Protein AF-A0A938SLD6-F1 (afdb_monomer_lite)

pLDDT: mean 90.94, std 10.71, range [41.12, 98.56]

Foldseek 3Di:
DDDLVPFLPAAFPPDQQAPVVVVDPPDDPQLPDDDPVLVVLLVVLVVLLVVLLPDPLLVVLVVVVVCVVVVHDDPDFDDDDPRSCLSRGCDPVNFDTDRNVSSVSSSVSVVSNCVSPPPPGSDHGD

Radius of gyration: 16.13 Å; chains: 1; bounding box: 36×38×40 Å

Secondary structure (DSSP, 8-state):
----TTTT-S-------SSGGGT-----GGGG---HHHHHHHHHHHHHHHHHHTSHHHHHHHHHHHHHHTT---SPP-----GGGGGGTS-GGG----SHHHHHHHHHHHHHHHHHHTS-S-PPP-

Structure (mmCIF, N/CA/C/O backbone):
data_AF-A0A938SLD6-F1
#
_entry.id   AF-A0A938SLD6-F1
#
loop_
_atom_site.group_PDB
_atom_site.id
_atom_site.type_symbol
_atom_site.label_atom_id
_atom_site.label_alt_id
_atom_site.label_comp_id
_atom_site.label_asym_id
_atom_site.label_entity_id
_atom_site.label_seq_id
_atom_site.pdbx_PDB_ins_code
_atom_site.Cartn_x
_atom_site.Cartn_y
_atom_site.Cartn_z
_atom_site.occupancy
_atom_site.B_iso_or_equiv
_atom_site.auth_seq_id
_atom_site.auth_comp_id
_atom_site.auth_asym_id
_atom_site.auth_atom_id
_atom_site.pdbx_PDB_model_num
ATOM 1 N N . MET A 1 1 ? 3.941 21.006 5.556 1.00 41.12 1 MET A N 1
ATOM 2 C CA . MET A 1 1 ? 3.056 20.632 4.435 1.00 41.12 1 MET A CA 1
ATOM 3 C C . MET A 1 1 ? 3.884 19.765 3.518 1.00 41.12 1 MET A C 1
ATOM 5 O O . MET A 1 1 ? 4.966 20.207 3.151 1.00 41.12 1 MET A O 1
ATOM 9 N N . ILE A 1 2 ? 3.449 18.532 3.274 1.00 49.47 2 ILE A N 1
ATOM 10 C CA . ILE A 1 2 ? 4.098 17.640 2.310 1.00 49.47 2 ILE A CA 1
ATOM 11 C C . ILE A 1 2 ? 3.696 18.122 0.911 1.00 49.47 2 ILE A C 1
ATOM 13 O O . ILE A 1 2 ? 2.591 18.631 0.720 1.00 49.47 2 ILE A O 1
ATOM 17 N N . ASP A 1 3 ? 4.637 18.070 -0.025 1.00 53.88 3 ASP A N 1
ATOM 18 C CA . ASP A 1 3 ? 4.434 18.510 -1.397 1.00 53.88 3 ASP A CA 1
ATOM 19 C C . ASP A 1 3 ? 3.626 17.459 -2.172 1.00 53.88 3 ASP A C 1
ATOM 21 O O . ASP A 1 3 ? 4.163 16.457 -2.638 1.00 53.88 3 ASP A O 1
ATOM 25 N N . THR A 1 4 ? 2.320 17.682 -2.296 1.00 63.88 4 THR A N 1
ATOM 26 C CA . THR A 1 4 ? 1.410 16.823 -3.065 1.00 63.88 4 THR A CA 1
ATOM 27 C C . THR A 1 4 ? 1.431 17.122 -4.565 1.00 63.88 4 THR A C 1
ATOM 29 O O . THR A 1 4 ? 0.620 16.564 -5.305 1.00 63.88 4 THR A O 1
ATOM 32 N N . THR A 1 5 ? 2.331 17.991 -5.051 1.00 65.69 5 THR A N 1
ATOM 33 C CA . THR A 1 5 ? 2.312 18.440 -6.454 1.00 65.69 5 THR A CA 1
ATOM 34 C C . THR A 1 5 ? 2.513 17.327 -7.480 1.00 65.69 5 THR A C 1
ATOM 36 O O . THR A 1 5 ? 2.155 17.545 -8.639 1.00 65.69 5 THR A O 1
ATOM 39 N N . ASP A 1 6 ? 3.013 16.154 -7.082 1.00 75.25 6 ASP A N 1
ATOM 40 C CA . ASP A 1 6 ? 3.271 15.025 -7.984 1.00 75.25 6 ASP A CA 1
ATOM 41 C C . ASP A 1 6 ? 2.064 14.077 -8.188 1.00 75.25 6 ASP A C 1
ATOM 43 O O . ASP A 1 6 ? 1.999 13.341 -9.180 1.00 75.25 6 ASP A O 1
ATOM 47 N N . TYR A 1 7 ? 1.056 14.107 -7.305 1.00 83.56 7 TYR A N 1
ATOM 48 C CA . TYR A 1 7 ? -0.144 13.273 -7.460 1.00 83.56 7 TYR A CA 1
ATOM 49 C C . TYR A 1 7 ? -1.133 13.877 -8.467 1.00 83.56 7 TYR A C 1
ATOM 51 O O . TYR A 1 7 ? -1.322 15.090 -8.547 1.00 83.56 7 TYR A O 1
ATOM 59 N N . GLY A 1 8 ? -1.748 13.012 -9.277 1.00 80.94 8 GLY A N 1
ATOM 60 C CA . GLY A 1 8 ? -2.758 13.388 -10.274 1.00 80.94 8 GLY A CA 1
ATOM 61 C C . GLY A 1 8 ? -2.312 14.269 -11.434 1.00 80.94 8 GLY A C 1
ATOM 62 O O . GLY A 1 8 ? -3.138 14.831 -12.151 1.00 80.94 8 GLY A O 1
ATOM 63 N N . ARG A 1 9 ? -1.002 14.354 -11.686 1.00 82.00 9 ARG A N 1
ATOM 64 C CA . ARG A 1 9 ? -0.437 15.065 -12.842 1.00 82.00 9 ARG A CA 1
ATOM 65 C C . ARG A 1 9 ? 0.141 14.113 -13.887 1.00 82.00 9 ARG A C 1
ATOM 67 O O . ARG A 1 9 ? 1.356 14.057 -14.094 1.00 82.00 9 ARG A O 1
ATOM 74 N N . GLY A 1 10 ? -0.727 13.402 -14.601 1.00 87.94 10 GLY A N 1
ATOM 75 C CA . GLY A 1 10 ? -0.316 12.499 -15.675 1.00 87.94 10 GLY A CA 1
ATOM 76 C C . GLY A 1 10 ? -1.471 11.700 -16.275 1.00 87.94 10 GLY A C 1
ATOM 77 O O . GLY A 1 10 ? -2.587 11.771 -15.766 1.00 87.94 10 GLY A O 1
ATOM 78 N N . PRO A 1 11 ? -1.218 10.952 -17.362 1.00 91.56 11 PRO A N 1
ATOM 79 C CA . PRO A 1 11 ? -2.216 10.053 -17.916 1.00 91.56 11 PRO A CA 1
ATOM 80 C C . PRO A 1 11 ? -2.511 8.902 -16.948 1.00 91.56 11 PRO A C 1
ATOM 82 O O . PRO A 1 11 ? -1.656 8.500 -16.152 1.00 91.56 11 PRO A O 1
ATOM 85 N N . SER A 1 12 ? -3.732 8.378 -17.038 1.00 92.06 12 SER A N 1
ATOM 86 C CA . SER A 1 12 ? -4.139 7.168 -16.326 1.00 92.06 12 SER A CA 1
ATOM 87 C C . SER A 1 12 ? -3.257 5.988 -16.751 1.00 92.06 12 SER A C 1
ATOM 89 O O . SER A 1 12 ? -2.995 5.837 -17.945 1.00 92.06 12 SER A O 1
ATOM 91 N N . PRO A 1 13 ? -2.837 5.121 -15.814 1.00 90.50 13 PRO A N 1
ATOM 92 C CA . PRO A 1 13 ? -2.156 3.878 -16.156 1.00 90.50 13 PRO A CA 1
ATOM 93 C C . PRO A 1 13 ? -3.116 2.785 -16.660 1.00 90.50 13 PRO A C 1
ATOM 95 O O . PRO A 1 13 ? -2.669 1.689 -16.992 1.00 90.50 13 PRO A O 1
ATOM 98 N N . HIS A 1 14 ? -4.425 3.066 -16.705 1.00 89.25 14 HIS A N 1
ATOM 99 C CA . HIS A 1 14 ? -5.494 2.157 -17.124 1.00 89.25 14 HIS A CA 1
ATOM 100 C C . HIS A 1 14 ? -5.490 0.810 -16.383 1.00 89.25 14 HIS A C 1
ATOM 102 O O . HIS A 1 14 ? -5.790 -0.235 -16.961 1.00 89.25 14 HIS A O 1
ATOM 108 N N . ILE A 1 15 ? -5.156 0.835 -15.090 1.00 87.75 15 ILE A N 1
ATOM 109 C CA . ILE A 1 15 ? -5.164 -0.353 -14.236 1.00 87.75 15 ILE A CA 1
ATOM 110 C C . ILE A 1 15 ? -6.580 -0.540 -13.678 1.00 87.75 15 ILE A C 1
ATOM 112 O O . ILE A 1 15 ? -7.176 0.392 -13.138 1.00 87.75 15 ILE A O 1
ATOM 116 N N . ASP A 1 16 ? -7.121 -1.753 -13.809 1.00 86.50 16 ASP A N 1
ATOM 117 C CA . ASP A 1 16 ? -8.369 -2.149 -13.147 1.00 86.50 16 ASP A CA 1
ATOM 118 C C . ASP A 1 16 ? -8.125 -2.259 -11.637 1.00 86.50 16 ASP A C 1
ATOM 120 O O . ASP A 1 16 ? -7.290 -3.051 -11.200 1.00 86.50 16 ASP A O 1
ATOM 124 N N . HIS A 1 17 ? -8.837 -1.456 -10.847 1.00 84.25 17 HIS A N 1
ATOM 125 C CA . HIS A 1 17 ? -8.717 -1.421 -9.389 1.00 84.25 17 HIS A CA 1
ATOM 126 C C . HIS A 1 17 ? -9.929 -2.022 -8.664 1.00 84.25 17 HIS A C 1
ATOM 128 O O . HIS A 1 17 ? -10.090 -1.796 -7.468 1.00 84.25 17 HIS A O 1
ATOM 134 N N . SER A 1 18 ? -10.778 -2.785 -9.359 1.00 81.81 18 SER A N 1
ATOM 135 C CA . SER A 1 18 ? -11.966 -3.427 -8.779 1.00 81.81 18 SER A CA 1
ATOM 136 C C . SER A 1 18 ? -11.622 -4.475 -7.698 1.00 81.81 18 SER A C 1
ATOM 138 O O . SER A 1 18 ? -10.484 -4.630 -7.276 1.00 81.81 18 SER A O 1
ATOM 140 N N . ALA A 1 19 ? -12.582 -5.258 -7.205 1.00 73.69 19 ALA A N 1
ATOM 141 C CA . ALA A 1 19 ? -12.261 -6.471 -6.435 1.00 73.69 19 ALA A CA 1
ATOM 142 C C . ALA A 1 19 ? -11.982 -7.677 -7.357 1.00 73.69 19 ALA A C 1
ATOM 144 O O . ALA A 1 19 ? -11.179 -8.554 -7.035 1.00 73.69 19 ALA A O 1
ATOM 145 N N . LEU A 1 20 ? -12.630 -7.712 -8.528 1.00 69.44 20 LEU A N 1
ATOM 146 C CA . LEU A 1 20 ? -12.651 -8.860 -9.443 1.00 69.44 20 LEU A CA 1
ATOM 147 C C . LEU A 1 20 ? -11.276 -9.153 -10.042 1.00 69.44 20 LEU A C 1
ATOM 149 O O . LEU A 1 20 ? -10.879 -10.312 -10.163 1.00 69.44 20 LEU A O 1
ATOM 153 N N . TRP A 1 21 ? -10.509 -8.112 -10.350 1.00 68.44 21 TRP A N 1
ATOM 154 C CA . TRP A 1 21 ? -9.151 -8.254 -10.870 1.00 68.44 21 TRP A CA 1
ATOM 155 C C . TRP A 1 21 ? -8.198 -8.993 -9.901 1.00 68.44 21 TRP A C 1
ATOM 157 O O . TRP A 1 21 ? -7.209 -9.558 -10.368 1.00 68.44 21 TRP A O 1
ATOM 167 N N . ARG A 1 22 ? -8.432 -9.027 -8.572 1.00 64.88 22 ARG A N 1
ATOM 168 C CA . ARG A 1 22 ? -7.587 -9.790 -7.613 1.00 64.88 22 ARG A CA 1
ATOM 169 C C . ARG A 1 22 ? -7.744 -11.301 -7.772 1.00 64.88 22 ARG A C 1
ATOM 171 O O . ARG A 1 22 ? -6.871 -12.048 -7.348 1.00 64.88 22 ARG A O 1
ATOM 178 N N . ILE A 1 23 ? -8.839 -11.735 -8.388 1.00 70.94 23 ILE A N 1
ATOM 179 C CA . ILE A 1 23 ? -9.207 -13.145 -8.552 1.00 70.94 23 ILE A CA 1
ATOM 180 C C . ILE A 1 23 ? -8.956 -13.606 -10.000 1.00 70.94 23 ILE A C 1
ATOM 182 O O . ILE A 1 23 ? -9.043 -14.792 -10.307 1.00 70.94 23 ILE A O 1
ATOM 186 N N . GLN A 1 24 ? -8.590 -12.693 -10.908 1.00 67.38 24 GLN A N 1
ATOM 187 C CA . GLN A 1 24 ? -8.218 -13.059 -12.271 1.00 67.38 24 GLN A CA 1
ATOM 188 C C . GLN A 1 24 ? -6.901 -13.841 -12.292 1.00 67.38 24 GLN A C 1
ATOM 190 O O . GLN A 1 24 ? -5.841 -13.343 -11.919 1.00 67.38 24 GLN A O 1
ATOM 195 N N . THR A 1 25 ? -6.979 -15.071 -12.792 1.00 64.12 25 THR A N 1
ATOM 196 C CA . THR A 1 25 ? -5.869 -16.028 -12.899 1.00 64.12 25 THR A CA 1
ATOM 197 C C . THR A 1 25 ? -5.251 -16.086 -14.300 1.00 64.12 25 THR A C 1
ATOM 199 O O . THR A 1 25 ? -4.470 -16.985 -14.590 1.00 64.12 25 THR A O 1
ATOM 202 N N . GLY A 1 26 ? -5.575 -15.134 -15.183 1.00 77.25 26 GLY A N 1
ATOM 203 C CA . GLY A 1 26 ? -5.179 -15.138 -16.600 1.00 77.25 26 GLY A CA 1
ATOM 204 C C . GLY A 1 26 ? -3.707 -14.821 -16.897 1.00 77.25 26 GLY A C 1
ATOM 205 O O . GLY A 1 26 ? -3.365 -14.640 -18.063 1.00 77.25 26 GLY A O 1
ATOM 206 N N . TYR A 1 27 ? -2.848 -14.732 -15.879 1.00 83.19 27 TYR A N 1
ATOM 207 C CA . TYR A 1 27 ? -1.426 -14.443 -16.060 1.00 83.19 27 TYR A CA 1
ATOM 208 C C . TYR A 1 27 ? -0.673 -15.640 -16.631 1.00 83.19 27 TYR A C 1
ATOM 210 O O . TYR A 1 27 ? -0.867 -16.787 -16.224 1.00 83.19 27 TYR A O 1
ATOM 218 N N . ARG A 1 28 ? 0.237 -15.357 -17.558 1.00 87.31 28 ARG A N 1
ATOM 219 C CA . ARG A 1 28 ? 1.218 -16.308 -18.075 1.00 87.31 28 ARG A CA 1
ATOM 220 C C . ARG A 1 28 ? 2.473 -16.247 -17.210 1.00 87.31 28 ARG A C 1
ATOM 222 O O . ARG A 1 28 ? 2.716 -15.269 -16.511 1.00 87.31 28 ARG A O 1
ATOM 229 N N . LEU A 1 29 ? 3.313 -17.277 -17.284 1.00 83.50 29 LEU A N 1
ATOM 230 C CA . LEU A 1 29 ? 4.586 -17.287 -16.556 1.00 83.50 29 LEU A CA 1
ATOM 231 C C . LEU A 1 29 ? 5.459 -16.072 -16.914 1.00 83.50 29 LEU A C 1
ATOM 233 O O . LEU A 1 29 ? 6.057 -15.457 -16.033 1.00 83.50 29 LEU A O 1
ATOM 237 N N . ASP A 1 30 ? 5.457 -15.692 -18.192 1.00 86.50 30 ASP A N 1
ATOM 238 C CA . ASP A 1 30 ? 6.217 -14.546 -18.692 1.00 86.50 30 ASP A CA 1
ATOM 239 C C . ASP A 1 30 ? 5.772 -13.226 -18.042 1.00 86.50 30 ASP A C 1
ATOM 241 O O . ASP A 1 30 ? 6.615 -12.365 -17.796 1.00 86.50 30 ASP A O 1
ATOM 245 N N . ASP A 1 31 ? 4.493 -13.098 -17.659 1.00 87.31 31 ASP A N 1
ATOM 246 C CA . ASP A 1 31 ? 3.943 -11.895 -17.017 1.00 87.31 31 ASP A CA 1
ATOM 247 C C . ASP A 1 31 ? 4.511 -11.646 -15.612 1.00 87.31 31 ASP A C 1
ATOM 249 O O . ASP A 1 31 ? 4.482 -10.512 -15.131 1.00 87.31 31 ASP A O 1
ATOM 253 N N . VAL A 1 32 ? 5.025 -12.692 -14.955 1.00 85.31 32 VAL A N 1
ATOM 254 C CA . VAL A 1 32 ? 5.596 -12.644 -13.595 1.00 85.31 32 VAL A CA 1
ATOM 255 C C . VAL A 1 32 ? 7.106 -12.358 -13.628 1.00 85.31 32 VAL A C 1
ATOM 257 O O . VAL A 1 32 ? 7.748 -12.175 -12.591 1.00 85.31 32 VAL A O 1
ATOM 260 N N . THR A 1 33 ? 7.710 -12.295 -14.816 1.00 90.00 33 THR A N 1
ATOM 261 C CA . THR A 1 33 ? 9.147 -12.048 -14.947 1.00 90.00 33 THR A CA 1
ATOM 262 C C . THR A 1 33 ? 9.470 -10.596 -14.603 1.00 90.00 33 THR A C 1
ATOM 264 O O . THR A 1 33 ? 8.973 -9.670 -15.233 1.00 90.00 33 THR A O 1
ATOM 267 N N . ALA A 1 34 ? 10.348 -10.397 -13.619 1.00 92.69 34 ALA A N 1
ATOM 268 C CA . ALA A 1 34 ? 10.816 -9.078 -13.200 1.00 92.69 34 ALA A CA 1
ATOM 269 C C . ALA A 1 34 ? 12.304 -8.902 -13.511 1.00 92.69 34 ALA A C 1
ATOM 271 O O . ALA A 1 34 ? 13.130 -9.723 -13.078 1.00 92.69 34 ALA A O 1
ATOM 272 N N . SER A 1 35 ? 12.649 -7.808 -14.193 1.00 95.69 35 SER A N 1
ATOM 273 C CA . SER A 1 35 ? 14.038 -7.374 -14.376 1.00 95.69 35 SER A CA 1
ATOM 274 C C . SER A 1 35 ? 14.694 -6.993 -13.040 1.00 95.69 35 SER A C 1
ATOM 276 O O . SER A 1 35 ? 14.019 -6.792 -12.030 1.00 95.69 35 SER A O 1
ATOM 278 N N . HIS A 1 36 ? 16.025 -6.866 -13.015 1.00 97.00 36 HIS A N 1
ATOM 279 C CA . HIS A 1 36 ? 16.743 -6.426 -11.811 1.00 97.00 36 HIS A CA 1
ATOM 280 C C . HIS A 1 36 ? 16.225 -5.076 -11.293 1.00 97.00 36 HIS A C 1
ATOM 282 O O . HIS A 1 36 ? 15.901 -4.950 -10.115 1.00 97.00 36 HIS A O 1
ATOM 288 N N . ARG A 1 37 ? 16.062 -4.107 -12.201 1.00 96.94 37 ARG A N 1
ATOM 289 C CA . ARG A 1 37 ? 15.571 -2.762 -11.887 1.00 96.94 37 ARG A CA 1
ATOM 290 C C . ARG A 1 37 ? 14.167 -2.785 -11.282 1.00 96.94 37 ARG A C 1
ATOM 292 O O . ARG A 1 37 ? 13.913 -2.102 -10.298 1.00 96.94 37 ARG A O 1
ATOM 299 N N . GLU A 1 38 ? 13.253 -3.578 -11.838 1.00 97.19 38 GLU A N 1
ATOM 300 C CA . GLU A 1 38 ? 11.887 -3.692 -11.303 1.00 97.19 38 GLU A CA 1
ATOM 301 C C . GLU A 1 38 ? 11.877 -4.297 -9.901 1.00 97.19 38 GLU A C 1
ATOM 303 O O . GLU A 1 38 ? 11.147 -3.831 -9.030 1.00 97.19 38 GLU A O 1
ATOM 308 N N . ARG A 1 39 ? 12.735 -5.291 -9.641 1.00 97.31 39 ARG A N 1
ATOM 309 C CA . ARG A 1 39 ? 12.879 -5.865 -8.296 1.00 97.31 39 ARG A CA 1
ATOM 310 C C . ARG A 1 39 ? 13.376 -4.834 -7.288 1.00 97.31 39 ARG A C 1
ATOM 312 O O . ARG A 1 39 ? 12.918 -4.850 -6.151 1.00 97.31 39 ARG A O 1
ATOM 319 N N . GLU A 1 40 ? 14.297 -3.956 -7.680 1.00 98.25 40 GLU A N 1
ATOM 320 C CA . GLU A 1 40 ? 14.783 -2.871 -6.818 1.00 98.25 40 GLU A CA 1
ATOM 321 C C . GLU A 1 40 ? 13.684 -1.850 -6.513 1.00 98.25 40 GLU A C 1
ATOM 323 O O . GLU A 1 40 ? 13.492 -1.501 -5.348 1.00 98.25 40 GLU A O 1
ATOM 328 N N . VAL A 1 41 ? 12.921 -1.429 -7.531 1.00 97.94 41 VAL A N 1
ATOM 329 C CA . VAL A 1 41 ? 11.769 -0.526 -7.361 1.00 97.94 41 VAL A CA 1
ATOM 330 C C . VAL A 1 41 ? 10.761 -1.126 -6.383 1.00 97.94 41 VAL A C 1
ATOM 332 O O . VAL A 1 41 ? 10.405 -0.489 -5.392 1.00 97.94 41 VAL A O 1
ATOM 335 N N . LEU A 1 42 ? 10.343 -2.370 -6.622 1.00 98.12 42 LEU A N 1
ATOM 336 C CA . LEU A 1 42 ? 9.364 -3.054 -5.780 1.00 98.12 42 LEU A CA 1
ATOM 337 C C . LEU A 1 42 ? 9.871 -3.253 -4.350 1.00 98.12 42 LEU A C 1
ATOM 339 O O . LEU A 1 42 ? 9.112 -3.044 -3.409 1.00 98.12 42 LEU A O 1
ATOM 343 N N . ARG A 1 43 ? 11.150 -3.603 -4.169 1.00 98.50 43 ARG A N 1
ATOM 344 C CA . ARG A 1 43 ? 11.747 -3.761 -2.836 1.00 98.50 43 ARG A CA 1
ATOM 345 C C . ARG A 1 43 ? 11.751 -2.445 -2.064 1.00 98.50 43 ARG A C 1
ATOM 347 O O . ARG A 1 43 ? 11.311 -2.427 -0.922 1.00 98.50 43 ARG A O 1
ATOM 354 N N . CYS A 1 44 ? 12.173 -1.351 -2.695 1.00 98.50 44 CYS A N 1
ATOM 355 C CA . CYS A 1 44 ? 12.188 -0.034 -2.059 1.00 98.50 44 CYS A CA 1
ATOM 356 C C . CYS A 1 44 ? 10.776 0.418 -1.645 1.00 98.50 44 CYS A C 1
ATOM 358 O O . CYS A 1 44 ? 10.580 0.945 -0.551 1.00 98.50 44 CYS A O 1
ATOM 360 N N . LEU A 1 45 ? 9.774 0.189 -2.498 1.00 98.50 45 LEU A N 1
ATOM 361 C CA . LEU A 1 45 ? 8.382 0.502 -2.175 1.00 98.50 45 LEU A CA 1
ATOM 362 C C . LEU A 1 45 ? 7.847 -0.384 -1.041 1.00 98.50 45 LEU A C 1
ATOM 364 O O . LEU A 1 45 ? 7.218 0.127 -0.118 1.00 98.50 45 LEU A O 1
ATOM 368 N N . ALA A 1 46 ? 8.142 -1.685 -1.065 1.00 98.44 46 ALA A N 1
ATOM 369 C CA . ALA A 1 46 ? 7.739 -2.616 -0.014 1.00 98.44 46 ALA A CA 1
ATOM 370 C C . ALA A 1 46 ? 8.370 -2.274 1.346 1.00 98.44 46 ALA A C 1
ATOM 372 O O . ALA A 1 46 ? 7.688 -2.334 2.364 1.00 98.44 46 ALA A O 1
ATOM 373 N N . GLU A 1 47 ? 9.636 -1.850 1.375 1.00 98.56 47 GLU A N 1
ATOM 374 C CA . GLU A 1 47 ? 10.301 -1.379 2.598 1.00 98.56 47 GLU A CA 1
ATOM 375 C C . GLU A 1 47 ? 9.599 -0.150 3.195 1.00 98.56 47 GLU A C 1
ATOM 377 O O . GLU A 1 47 ? 9.413 -0.074 4.410 1.00 98.56 47 GLU A O 1
ATOM 382 N N . LYS A 1 48 ? 9.144 0.788 2.353 1.00 98.12 48 LYS A N 1
ATOM 383 C CA . LYS A 1 48 ? 8.356 1.946 2.807 1.00 98.12 48 LYS A CA 1
ATOM 384 C C . LYS A 1 48 ? 7.001 1.535 3.375 1.00 98.12 48 LYS A C 1
ATOM 386 O O . LYS A 1 48 ? 6.620 2.025 4.436 1.00 98.12 48 LYS A O 1
ATOM 391 N N . VAL A 1 49 ? 6.288 0.633 2.699 1.00 98.44 49 VAL A N 1
ATOM 392 C CA . VAL A 1 49 ? 5.009 0.096 3.195 1.00 98.44 49 VAL A CA 1
ATOM 393 C C . VAL A 1 49 ? 5.212 -0.593 4.545 1.00 98.44 49 VAL A C 1
ATOM 395 O O . VAL A 1 49 ? 4.505 -0.271 5.496 1.00 98.44 49 VAL A O 1
ATOM 398 N N . ALA A 1 50 ? 6.233 -1.446 4.672 1.00 98.50 50 ALA A N 1
ATOM 399 C CA . ALA A 1 50 ? 6.556 -2.131 5.921 1.00 98.50 50 ALA A CA 1
ATOM 400 C C . ALA A 1 50 ? 6.871 -1.148 7.063 1.00 98.50 50 ALA A C 1
ATOM 402 O O . ALA A 1 50 ? 6.408 -1.330 8.191 1.00 98.50 50 ALA A O 1
ATOM 403 N N . ALA A 1 51 ? 7.612 -0.073 6.777 1.00 98.25 51 ALA A N 1
ATOM 404 C CA . ALA A 1 51 ? 7.890 0.975 7.756 1.00 98.25 51 ALA A CA 1
ATOM 405 C C . ALA A 1 51 ? 6.606 1.687 8.226 1.00 98.25 51 ALA A C 1
ATOM 407 O O . ALA A 1 51 ? 6.428 1.911 9.426 1.00 98.25 51 ALA A O 1
ATOM 408 N N . HIS A 1 52 ? 5.684 1.999 7.308 1.00 98.12 52 HIS A N 1
ATOM 409 C CA . HIS A 1 52 ? 4.383 2.583 7.650 1.00 98.12 52 HIS A CA 1
ATOM 410 C C . HIS A 1 52 ? 3.512 1.622 8.460 1.00 98.12 52 HIS A C 1
ATOM 412 O O . HIS A 1 52 ? 2.974 2.025 9.496 1.00 98.12 52 HIS A O 1
ATOM 418 N N . ALA A 1 53 ? 3.417 0.357 8.046 1.00 98.06 53 ALA A N 1
ATOM 419 C CA . ALA A 1 53 ? 2.645 -0.688 8.721 1.00 98.06 53 ALA A CA 1
ATOM 420 C C . ALA A 1 53 ? 3.097 -0.909 10.179 1.00 98.06 53 ALA A C 1
ATOM 422 O O . ALA A 1 53 ? 2.265 -1.114 11.076 1.00 98.06 53 ALA A O 1
ATOM 423 N N . ALA A 1 54 ? 4.406 -0.790 10.431 1.00 98.06 54 ALA A N 1
ATOM 424 C CA . ALA A 1 54 ? 5.022 -0.901 11.752 1.00 98.06 54 ALA A CA 1
ATOM 425 C C . ALA A 1 54 ? 4.876 0.359 12.633 1.00 98.06 54 ALA A C 1
ATOM 427 O O . ALA A 1 54 ? 5.254 0.334 13.805 1.00 98.06 54 ALA A O 1
ATOM 428 N N . SER A 1 55 ? 4.336 1.465 12.109 1.00 97.62 55 SER A N 1
ATOM 429 C CA . SER A 1 55 ? 4.236 2.720 12.863 1.00 97.62 55 SER A CA 1
ATOM 430 C C . SER A 1 55 ? 3.194 2.663 13.999 1.00 97.62 55 SER A C 1
ATOM 432 O O . SER A 1 55 ? 2.161 1.994 13.865 1.00 97.62 55 SER A O 1
ATOM 434 N N . PRO A 1 56 ? 3.386 3.428 15.098 1.00 97.88 56 PRO A N 1
ATOM 435 C CA . PRO A 1 56 ? 2.404 3.521 16.184 1.00 97.88 56 PRO A CA 1
ATOM 436 C C . PRO A 1 56 ? 1.014 3.964 15.709 1.00 97.88 56 PRO A C 1
ATOM 438 O O . PRO A 1 56 ? 0.008 3.402 16.129 1.00 97.88 56 PRO A O 1
ATOM 441 N N . ARG A 1 57 ? 0.955 4.896 14.748 1.00 96.19 57 ARG A N 1
ATOM 442 C CA . ARG A 1 57 ? -0.298 5.366 14.138 1.00 96.19 57 ARG A CA 1
ATOM 443 C C . ARG A 1 57 ? -1.095 4.227 13.492 1.00 96.19 57 ARG A C 1
ATOM 445 O O . ARG A 1 57 ? -2.316 4.195 13.610 1.00 96.19 57 ARG A O 1
ATOM 452 N N . MET A 1 58 ? -0.432 3.277 12.825 1.00 97.44 58 MET A N 1
ATOM 453 C CA . MET A 1 58 ? -1.125 2.112 12.258 1.00 97.44 58 MET A CA 1
ATOM 454 C C . MET A 1 58 ? -1.565 1.121 13.334 1.00 97.44 58 MET A C 1
ATOM 456 O O . MET A 1 58 ? -2.626 0.517 13.195 1.00 97.44 58 MET A O 1
ATOM 460 N N . ALA A 1 59 ? -0.810 0.988 14.431 1.00 97.81 59 ALA A N 1
ATOM 461 C CA . ALA A 1 59 ? -1.243 0.192 15.579 1.00 97.81 59 ALA A CA 1
ATOM 462 C C . ALA A 1 59 ? -2.522 0.765 16.215 1.00 97.81 59 ALA A C 1
ATOM 464 O O . ALA A 1 59 ? -3.459 0.015 16.481 1.00 97.81 59 ALA A O 1
ATOM 465 N N . GLU A 1 60 ? -2.603 2.087 16.368 1.00 96.81 60 GLU A N 1
ATOM 466 C CA . GLU A 1 60 ? -3.807 2.778 16.844 1.00 96.81 60 GLU A CA 1
ATOM 467 C C . GLU A 1 60 ? -5.002 2.576 15.901 1.00 96.81 60 GLU A C 1
ATOM 469 O O . GLU A 1 60 ? -6.098 2.255 16.359 1.00 96.81 60 GLU A O 1
ATOM 474 N N . ARG A 1 61 ? -4.804 2.703 14.579 1.00 97.44 61 ARG A N 1
ATOM 475 C CA . ARG A 1 61 ? -5.864 2.447 13.585 1.00 97.44 61 ARG A CA 1
ATOM 476 C C . ARG A 1 61 ? -6.370 1.006 13.646 1.00 97.44 61 ARG A C 1
ATOM 478 O O . ARG A 1 61 ? -7.581 0.799 13.670 1.00 97.44 61 ARG A O 1
ATOM 485 N N . ARG A 1 62 ? -5.474 0.014 13.729 1.00 97.69 62 ARG A N 1
ATOM 486 C CA . ARG A 1 62 ? -5.852 -1.404 13.891 1.00 97.69 62 ARG A CA 1
ATOM 487 C C . ARG A 1 62 ? -6.693 -1.621 15.146 1.00 97.69 62 ARG A C 1
ATOM 489 O O . ARG A 1 62 ? -7.713 -2.301 15.085 1.00 97.69 62 ARG A O 1
ATOM 496 N N . GLU A 1 63 ? -6.303 -1.011 16.260 1.00 97.94 63 GLU A N 1
ATOM 497 C CA . GLU A 1 63 ? -7.056 -1.102 17.511 1.00 97.94 63 GLU A CA 1
ATOM 498 C C . GLU A 1 63 ? -8.444 -0.453 17.403 1.00 97.94 63 GLU A C 1
ATOM 500 O O . GLU A 1 63 ? -9.435 -1.033 17.848 1.00 97.94 63 GLU A O 1
ATOM 505 N N . LEU A 1 64 ? -8.553 0.710 16.752 1.00 97.81 64 LEU A N 1
ATOM 506 C CA . LEU A 1 64 ? -9.847 1.348 16.489 1.00 97.81 64 LEU A CA 1
ATOM 507 C C . LEU A 1 64 ? -10.760 0.452 15.643 1.00 97.81 64 LEU A C 1
ATOM 509 O O . LEU A 1 64 ? -11.924 0.269 16.001 1.00 97.81 64 LEU A O 1
ATOM 513 N N . TRP A 1 65 ? -10.242 -0.145 14.566 1.00 97.88 65 TRP A N 1
ATOM 514 C CA . TRP A 1 65 ? -11.011 -1.072 13.729 1.00 97.88 65 TRP A CA 1
ATOM 515 C C . TRP A 1 65 ? -11.403 -2.345 14.478 1.00 97.88 65 TRP A C 1
ATOM 517 O O . TRP A 1 65 ? -12.537 -2.805 14.353 1.00 97.88 65 TRP A O 1
ATOM 527 N N . ARG A 1 66 ? -10.510 -2.893 15.312 1.00 98.06 66 ARG A N 1
ATOM 528 C CA . ARG A 1 66 ? -10.808 -4.049 16.168 1.00 98.06 66 ARG A CA 1
ATOM 529 C C . ARG A 1 66 ? -11.990 -3.757 17.094 1.00 98.06 66 ARG A C 1
ATOM 531 O O . ARG A 1 66 ? -12.918 -4.557 17.159 1.00 98.06 66 ARG A O 1
ATOM 538 N N . ARG A 1 67 ? -11.976 -2.609 17.778 1.00 98.38 67 ARG A N 1
ATOM 539 C CA . ARG A 1 67 ? -13.057 -2.171 18.680 1.00 98.38 67 ARG A CA 1
ATOM 540 C C . ARG A 1 67 ? -14.361 -1.901 17.932 1.00 98.38 67 ARG A C 1
ATOM 542 O O . ARG A 1 67 ? -15.419 -2.333 18.385 1.00 98.38 67 ARG A O 1
ATOM 549 N N . HIS A 1 68 ? -14.285 -1.268 16.760 1.00 97.56 68 HIS A N 1
ATOM 550 C CA . HIS A 1 68 ? -15.437 -1.069 15.879 1.00 97.56 68 HIS A CA 1
ATOM 551 C C . HIS A 1 68 ? -16.103 -2.399 15.503 1.00 97.56 68 HIS A C 1
ATOM 553 O O . HIS A 1 68 ? -17.311 -2.556 15.667 1.00 97.56 68 HIS A O 1
ATOM 559 N N . ASN A 1 69 ? -15.307 -3.390 15.094 1.00 97.38 69 ASN A N 1
ATOM 560 C CA . ASN A 1 69 ? -15.793 -4.726 14.744 1.00 97.38 69 ASN A CA 1
ATOM 561 C C . ASN A 1 69 ? -16.344 -5.507 15.952 1.00 97.38 69 ASN A C 1
ATOM 563 O O . ASN A 1 69 ? -17.118 -6.444 15.777 1.00 97.38 69 ASN A O 1
ATOM 567 N N . GLN A 1 70 ? -15.982 -5.114 17.177 1.00 98.31 70 GLN A N 1
ATOM 568 C CA . GLN A 1 70 ? -16.562 -5.625 18.424 1.00 98.31 70 GLN A CA 1
ATOM 569 C C . GLN A 1 70 ? -17.821 -4.867 18.869 1.00 98.31 70 GLN A C 1
ATOM 571 O O . GLN A 1 70 ? -18.358 -5.155 19.937 1.00 98.31 70 GLN A O 1
ATOM 576 N N . LEU A 1 71 ? -18.311 -3.925 18.054 1.00 97.56 71 LEU A N 1
ATOM 577 C CA . LEU A 1 71 ? -19.462 -3.065 18.350 1.00 97.56 71 LEU A CA 1
ATOM 578 C C . LEU A 1 71 ? -19.251 -2.180 19.589 1.00 97.56 71 LEU A C 1
ATOM 580 O O . LEU A 1 71 ? -20.208 -1.717 20.214 1.00 97.56 71 LEU A O 1
ATOM 584 N N . GLU A 1 72 ? -17.993 -1.918 19.948 1.00 98.19 72 GLU A N 1
ATOM 585 C CA . GLU A 1 72 ? -17.669 -0.984 21.014 1.00 98.19 72 GLU A CA 1
ATOM 586 C C . GLU A 1 72 ? -17.837 0.460 20.546 1.00 98.19 72 GLU A C 1
ATOM 588 O O . GLU A 1 72 ? -17.540 0.828 19.407 1.00 98.19 72 GLU A O 1
ATOM 593 N N . ARG A 1 73 ? -18.254 1.332 21.466 1.00 96.75 73 ARG A N 1
ATOM 594 C CA . ARG A 1 73 ? -18.389 2.756 21.167 1.00 96.75 73 ARG A CA 1
ATOM 595 C C . ARG A 1 73 ? -17.013 3.426 21.062 1.00 96.75 73 ARG A C 1
ATOM 597 O O . ARG A 1 73 ? -16.307 3.584 22.060 1.00 96.75 73 ARG A O 1
ATOM 604 N N . THR A 1 74 ? -16.679 3.897 19.865 1.00 96.50 74 THR A N 1
ATOM 605 C CA . THR A 1 74 ? -15.518 4.748 19.553 1.00 96.50 74 THR A CA 1
ATOM 606 C C . THR A 1 74 ? -15.972 6.034 18.853 1.00 96.50 74 THR A C 1
ATOM 608 O O . THR A 1 74 ? -17.169 6.254 18.652 1.00 96.50 74 THR A O 1
ATOM 611 N N . ARG A 1 75 ? -15.032 6.901 18.448 1.00 96.31 75 ARG A N 1
ATOM 612 C CA . ARG A 1 75 ? -15.331 7.885 17.394 1.00 96.31 75 ARG A CA 1
ATOM 613 C C . ARG A 1 75 ? -15.691 7.158 16.082 1.00 96.31 75 ARG A C 1
ATOM 615 O O . ARG A 1 75 ? -15.261 6.012 15.924 1.00 96.31 75 ARG A O 1
ATOM 622 N N . PRO A 1 76 ? -16.415 7.793 15.143 1.00 96.56 76 PRO A N 1
ATOM 623 C CA . PRO A 1 76 ? -16.589 7.251 13.798 1.00 96.56 76 PRO A CA 1
ATOM 624 C C . PRO A 1 76 ? -15.236 6.993 13.126 1.00 96.56 76 PRO A C 1
ATOM 626 O O . PRO A 1 76 ? -14.307 7.795 13.283 1.00 96.56 76 PRO A O 1
ATOM 629 N N . LEU A 1 77 ? -15.144 5.877 12.404 1.00 97.75 77 LEU A N 1
ATOM 630 C CA . LEU A 1 77 ? -14.014 5.565 11.536 1.00 97.75 77 LEU A CA 1
ATOM 631 C C . LEU A 1 77 ? -14.376 5.937 10.102 1.00 97.75 77 LEU A C 1
ATOM 633 O O . LEU A 1 77 ? -15.515 5.730 9.679 1.00 97.75 77 LEU A O 1
ATOM 637 N N . ILE A 1 78 ? -13.410 6.479 9.371 1.00 97.06 78 ILE A N 1
ATOM 638 C CA . ILE A 1 78 ? -13.561 6.858 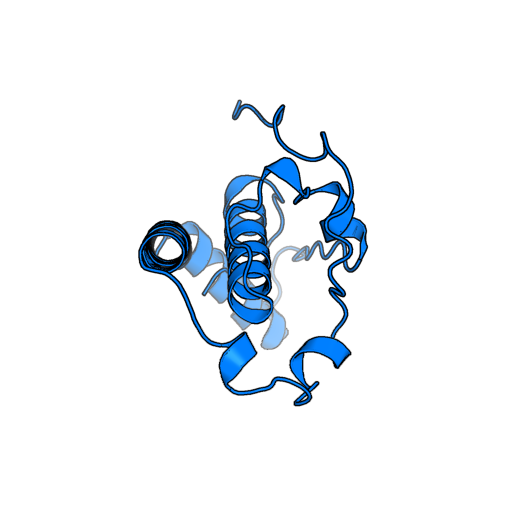7.967 1.00 97.06 78 ILE A CA 1
ATOM 639 C C . ILE A 1 78 ? -12.643 5.972 7.129 1.00 97.06 78 ILE A C 1
ATOM 641 O O . ILE A 1 78 ? -11.465 5.821 7.442 1.00 97.06 78 ILE A O 1
ATOM 645 N N . LEU A 1 79 ? -13.182 5.404 6.055 1.00 95.75 79 LEU A N 1
ATOM 646 C CA . LEU A 1 79 ? -12.418 4.717 5.020 1.00 95.75 79 LEU A CA 1
ATOM 647 C C . LEU A 1 79 ? -12.664 5.437 3.699 1.00 95.75 79 LEU A C 1
ATOM 649 O O . LEU A 1 79 ? -13.814 5.576 3.281 1.00 95.75 79 LEU A O 1
ATOM 653 N N . CYS A 1 80 ? -11.587 5.865 3.051 1.00 95.56 80 CYS A N 1
ATOM 654 C CA . CYS A 1 80 ? -11.633 6.463 1.728 1.00 95.56 80 CYS A CA 1
ATOM 655 C C . CYS A 1 80 ? -11.048 5.470 0.719 1.00 95.56 80 CYS A C 1
ATOM 657 O O . CYS A 1 80 ? -9.841 5.218 0.718 1.00 95.56 80 CYS A O 1
ATOM 659 N N . ASP A 1 81 ? -11.895 4.929 -0.158 1.00 92.12 81 ASP A N 1
ATOM 660 C CA . ASP A 1 81 ? -11.463 4.110 -1.293 1.00 92.12 81 ASP A CA 1
ATOM 661 C C . ASP A 1 81 ? -11.907 4.752 -2.618 1.00 92.12 81 ASP A C 1
ATOM 663 O O . ASP A 1 81 ? -13.085 4.691 -2.970 1.00 92.12 81 ASP A O 1
ATOM 667 N N . PRO A 1 82 ? -10.982 5.400 -3.347 1.00 92.62 82 PRO A N 1
ATOM 668 C CA . PRO A 1 82 ? -11.226 5.950 -4.677 1.00 92.62 82 PRO A CA 1
ATOM 669 C C . PRO A 1 82 ? -11.636 4.934 -5.753 1.00 92.62 82 PRO A C 1
ATOM 671 O O . PRO A 1 82 ? -12.005 5.362 -6.847 1.00 92.62 82 PRO A O 1
ATOM 674 N N . GLU A 1 83 ? -11.537 3.621 -5.508 1.00 89.44 83 GLU A N 1
ATOM 675 C CA . GLU A 1 83 ? -11.802 2.573 -6.505 1.00 89.44 83 GLU A CA 1
ATOM 676 C C . GLU A 1 83 ? -11.060 2.844 -7.836 1.00 89.44 83 GLU A C 1
ATOM 678 O O . GLU A 1 83 ? -9.839 2.984 -7.875 1.00 89.44 83 GLU A O 1
ATOM 683 N N . ASN A 1 84 ? -11.761 2.977 -8.966 1.00 89.31 84 ASN A N 1
ATOM 684 C CA . ASN A 1 84 ? -11.116 3.279 -10.247 1.00 89.31 84 ASN A CA 1
ATOM 685 C C . ASN A 1 84 ? -10.476 4.676 -10.308 1.00 89.31 84 ASN A C 1
ATOM 687 O O . ASN A 1 84 ? -9.587 4.882 -11.138 1.00 89.31 84 ASN A O 1
ATOM 691 N N . GLY A 1 85 ? -10.848 5.592 -9.408 1.00 92.69 85 GLY A N 1
ATOM 692 C CA . GLY A 1 85 ? -10.227 6.909 -9.245 1.00 92.69 85 GLY A CA 1
ATOM 693 C C . GLY A 1 85 ? -8.756 6.848 -8.822 1.00 92.69 85 GLY A C 1
ATOM 694 O O . GLY A 1 85 ? -8.033 7.827 -8.977 1.00 92.69 85 GLY A O 1
ATOM 695 N N . TRP A 1 86 ? -8.249 5.688 -8.385 1.00 93.75 86 TRP A N 1
ATOM 696 C CA . TRP A 1 86 ? -6.812 5.477 -8.170 1.00 93.75 86 TRP A CA 1
ATOM 697 C C . TRP A 1 86 ? -5.959 5.778 -9.407 1.00 93.75 86 TRP A C 1
ATOM 699 O O . TRP A 1 86 ? -4.826 6.240 -9.266 1.00 93.75 86 TRP A O 1
ATOM 709 N N . ASN A 1 87 ? -6.528 5.610 -10.603 1.00 93.56 87 ASN A N 1
ATOM 710 C CA . ASN A 1 87 ? -5.902 5.973 -11.872 1.00 93.56 87 ASN A CA 1
ATOM 711 C C . ASN A 1 87 ? -5.643 7.484 -12.029 1.00 93.56 87 ASN A C 1
ATOM 713 O O . ASN A 1 87 ? -4.821 7.877 -12.857 1.00 93.56 87 ASN A O 1
ATOM 717 N N . GLU A 1 88 ? -6.351 8.319 -11.268 1.00 93.94 88 GLU A N 1
ATOM 718 C CA . GLU A 1 88 ? -6.177 9.774 -11.227 1.00 93.94 88 GLU A CA 1
ATOM 719 C C . GLU A 1 88 ? -5.220 10.213 -10.118 1.00 93.94 88 GLU A C 1
ATOM 721 O O . GLU A 1 88 ? -4.833 11.371 -10.083 1.00 93.94 88 GLU A O 1
ATOM 726 N N . ILE A 1 89 ? -4.823 9.322 -9.208 1.00 94.25 89 ILE A N 1
ATOM 727 C CA . ILE A 1 89 ? -3.911 9.640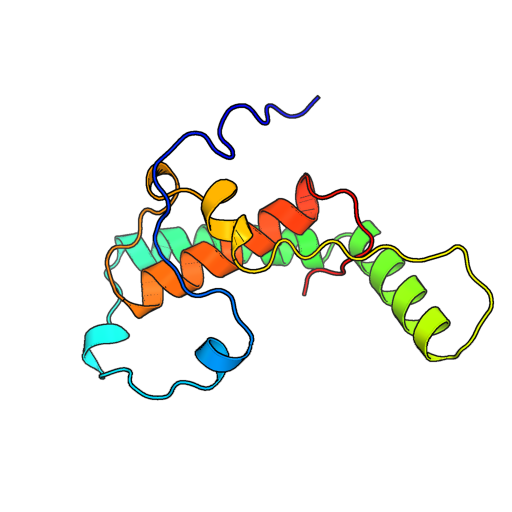 -8.099 1.00 94.25 89 ILE A CA 1
ATOM 728 C C . ILE A 1 89 ? -2.518 9.108 -8.433 1.00 94.25 89 ILE A C 1
ATOM 730 O O . ILE A 1 89 ? -1.546 9.870 -8.505 1.00 94.25 89 ILE A O 1
ATOM 734 N N . ILE A 1 90 ? -2.441 7.801 -8.697 1.00 94.75 90 ILE A N 1
ATOM 735 C CA . ILE A 1 90 ? -1.230 7.108 -9.128 1.00 94.75 90 ILE A CA 1
ATOM 736 C C . ILE A 1 90 ? -1.234 7.067 -10.652 1.00 94.75 90 ILE A C 1
ATOM 738 O O . ILE A 1 90 ? -1.898 6.243 -11.277 1.00 94.75 90 ILE A O 1
ATOM 742 N N . THR A 1 91 ? -0.506 8.002 -11.254 1.00 94.25 91 THR A N 1
ATOM 743 C CA . THR A 1 91 ? -0.494 8.175 -12.713 1.00 94.25 91 THR A CA 1
ATOM 744 C C . THR A 1 91 ? 0.594 7.338 -13.383 1.00 94.25 91 THR A C 1
ATOM 746 O O . THR A 1 91 ? 1.574 6.938 -12.753 1.00 94.25 91 THR A O 1
ATOM 749 N N . GLU A 1 92 ? 0.472 7.147 -14.697 1.00 93.44 92 GLU A N 1
ATOM 750 C CA . GLU A 1 92 ? 1.449 6.470 -15.564 1.00 93.44 92 GLU A CA 1
ATOM 751 C C . GLU A 1 92 ? 2.896 6.937 -15.327 1.00 93.44 92 GLU A C 1
ATOM 753 O O . GLU A 1 92 ? 3.829 6.141 -15.349 1.00 93.44 92 GLU A O 1
ATOM 758 N N . ARG A 1 93 ? 3.086 8.233 -15.048 1.00 92.69 93 ARG A N 1
ATOM 759 C CA . ARG A 1 93 ? 4.407 8.856 -14.857 1.00 92.69 93 ARG A CA 1
ATOM 760 C C . ARG A 1 93 ? 5.107 8.399 -13.581 1.00 92.69 93 ARG A C 1
ATOM 762 O O . ARG A 1 93 ? 6.329 8.482 -13.502 1.00 92.69 93 ARG A O 1
ATOM 769 N N . GLN A 1 94 ? 4.342 7.949 -12.590 1.00 93.38 94 GLN A N 1
ATOM 770 C CA . GLN A 1 94 ? 4.879 7.465 -11.323 1.00 93.38 94 GLN A CA 1
ATOM 771 C C . GLN A 1 94 ? 5.330 6.003 -11.429 1.00 93.38 94 GLN A C 1
ATOM 773 O O . GLN A 1 94 ? 6.182 5.583 -10.650 1.00 93.38 94 GLN A O 1
ATOM 778 N N . LEU A 1 95 ? 4.790 5.232 -12.379 1.00 95.19 95 LEU A N 1
ATOM 779 C CA . LEU A 1 95 ? 5.079 3.808 -12.528 1.00 95.19 95 LEU A CA 1
ATOM 780 C C . LEU A 1 95 ? 6.361 3.577 -13.338 1.00 95.19 95 LEU A C 1
ATOM 782 O O . LEU A 1 95 ? 6.485 4.003 -14.485 1.00 95.19 95 LEU A O 1
ATOM 786 N N . GLN A 1 96 ? 7.315 2.860 -12.749 1.00 96.44 96 GLN A N 1
ATOM 787 C CA . GLN A 1 96 ? 8.607 2.553 -13.365 1.00 96.44 96 GLN A CA 1
ATOM 788 C C . GLN A 1 96 ? 8.664 1.149 -13.974 1.00 96.44 96 GLN A C 1
ATOM 790 O O . GLN A 1 96 ? 9.406 0.928 -14.935 1.00 96.44 96 GLN A O 1
ATOM 795 N N . CYS A 1 97 ? 7.900 0.204 -13.429 1.00 96.00 97 CYS A N 1
ATOM 796 C CA . CYS A 1 97 ? 7.846 -1.173 -13.895 1.00 96.00 97 CYS A CA 1
ATOM 797 C C . CYS A 1 97 ? 7.108 -1.281 -15.230 1.00 96.00 97 CYS A C 1
ATOM 799 O O . CYS A 1 97 ? 6.156 -0.547 -15.495 1.00 96.00 97 CYS A O 1
ATOM 801 N N . GLN A 1 98 ? 7.550 -2.210 -16.073 1.00 92.88 98 GLN A N 1
ATOM 802 C CA . GLN A 1 98 ? 7.029 -2.388 -17.432 1.00 92.88 98 GLN A CA 1
ATOM 803 C C . GLN A 1 98 ? 6.345 -3.747 -17.611 1.00 92.88 98 GLN A C 1
ATOM 805 O O . GLN A 1 98 ? 5.481 -3.880 -18.472 1.00 92.88 98 GLN A O 1
ATOM 810 N N . GLY A 1 99 ? 6.702 -4.746 -16.799 1.00 91.12 99 GLY A N 1
ATOM 811 C CA . GLY A 1 99 ? 6.044 -6.050 -16.808 1.00 91.12 99 GLY A CA 1
ATOM 812 C C . GLY A 1 99 ? 4.597 -5.979 -16.316 1.00 91.12 99 GLY A C 1
ATOM 813 O O . GLY A 1 99 ? 4.255 -5.178 -15.444 1.00 91.12 99 GLY A O 1
ATOM 814 N N . THR A 1 100 ? 3.741 -6.849 -16.855 1.00 89.31 100 THR A N 1
ATOM 815 C CA . THR A 1 100 ? 2.301 -6.877 -16.557 1.00 89.31 100 THR A CA 1
ATOM 816 C C . THR A 1 100 ? 2.030 -6.978 -15.051 1.00 89.31 100 THR A C 1
ATOM 818 O O . THR A 1 100 ? 1.270 -6.185 -14.495 1.00 89.31 100 THR A O 1
ATOM 821 N N . VAL A 1 101 ? 2.678 -7.925 -14.361 1.00 90.44 101 VAL A N 1
ATOM 822 C CA . VAL A 1 101 ? 2.474 -8.145 -12.919 1.00 90.44 101 VAL A CA 1
ATOM 823 C C . VAL A 1 101 ? 3.303 -7.182 -12.070 1.00 90.44 101 VAL A C 1
ATOM 825 O O . VAL A 1 101 ? 2.820 -6.693 -11.051 1.00 90.44 101 VAL A O 1
ATOM 828 N N . THR A 1 102 ? 4.530 -6.854 -12.478 1.00 93.62 102 THR A N 1
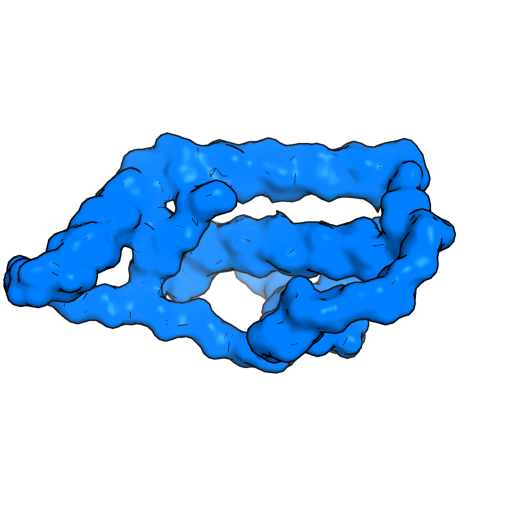ATOM 829 C CA . THR A 1 102 ? 5.403 -5.944 -11.715 1.00 93.62 102 THR A CA 1
ATOM 830 C C . THR A 1 102 ? 4.818 -4.539 -11.634 1.00 93.62 102 THR A C 1
ATOM 832 O O . THR A 1 102 ? 4.789 -3.942 -10.560 1.00 93.62 102 THR A O 1
ATOM 835 N N . ARG A 1 103 ? 4.269 -4.038 -12.743 1.00 93.50 103 ARG A N 1
ATOM 836 C CA . ARG A 1 103 ? 3.563 -2.755 -12.809 1.00 93.50 103 ARG A CA 1
ATOM 837 C C . ARG A 1 103 ? 2.335 -2.725 -11.907 1.00 93.50 103 ARG A C 1
ATOM 839 O O . ARG A 1 103 ? 2.075 -1.723 -11.243 1.00 93.50 103 ARG A O 1
ATOM 846 N N . ARG A 1 104 ? 1.629 -3.853 -11.822 1.00 90.81 104 ARG A N 1
ATOM 847 C CA . ARG A 1 104 ? 0.506 -4.043 -10.904 1.00 90.81 104 ARG A CA 1
ATOM 848 C C . ARG A 1 104 ? 0.937 -3.906 -9.447 1.00 90.81 104 ARG A C 1
ATOM 850 O O . ARG A 1 104 ? 0.343 -3.143 -8.693 1.00 90.81 104 ARG A O 1
ATOM 857 N N . TRP A 1 105 ? 1.966 -4.653 -9.052 1.00 94.56 105 TRP A N 1
ATOM 858 C CA . TRP A 1 105 ? 2.484 -4.623 -7.687 1.00 94.56 105 TRP A CA 1
ATOM 859 C C . TRP A 1 105 ? 3.006 -3.242 -7.310 1.00 94.56 105 TRP A C 1
ATOM 861 O O . TRP A 1 105 ? 2.750 -2.779 -6.203 1.00 94.56 105 TRP A O 1
ATOM 871 N N . GLU A 1 106 ? 3.674 -2.553 -8.236 1.00 96.75 106 GLU A N 1
ATOM 872 C CA . GLU A 1 106 ? 4.108 -1.178 -8.015 1.00 96.75 106 GLU A CA 1
ATOM 873 C C . GLU A 1 106 ? 2.920 -0.250 -7.733 1.00 96.75 106 GLU A C 1
ATOM 875 O O . GLU A 1 106 ? 2.974 0.521 -6.774 1.00 96.75 106 GLU A O 1
ATOM 880 N N . ALA A 1 107 ? 1.848 -0.337 -8.527 1.00 94.94 107 ALA A N 1
ATOM 881 C CA . ALA A 1 107 ? 0.651 0.466 -8.309 1.00 94.94 107 ALA A CA 1
ATOM 882 C C . ALA A 1 107 ? 0.023 0.189 -6.933 1.00 94.94 107 ALA A C 1
ATOM 884 O O . ALA A 1 107 ? -0.265 1.135 -6.207 1.00 94.94 107 ALA A O 1
ATOM 885 N N . GLU A 1 108 ? -0.128 -1.078 -6.525 1.00 94.50 108 GLU A N 1
ATOM 88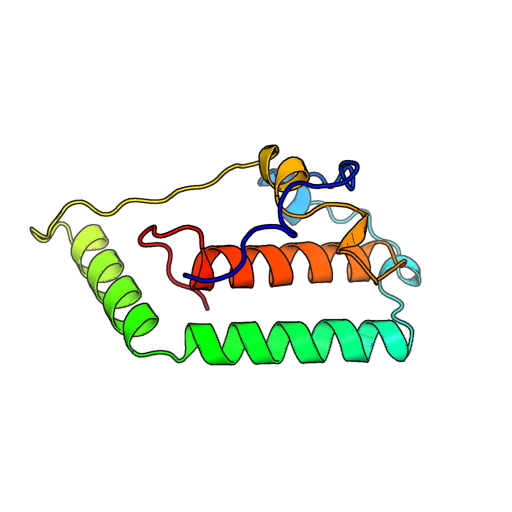6 C CA . GLU A 1 108 ? -0.655 -1.416 -5.192 1.00 94.50 108 GLU A CA 1
ATOM 887 C C . GLU A 1 108 ? 0.220 -0.852 -4.063 1.00 94.50 108 GLU A C 1
ATOM 889 O O . GLU A 1 108 ? -0.300 -0.207 -3.157 1.00 94.50 108 GLU A O 1
ATOM 894 N N . LEU A 1 109 ? 1.545 -1.017 -4.137 1.00 97.25 109 LEU A N 1
ATOM 895 C CA . LEU A 1 109 ? 2.455 -0.504 -3.107 1.00 97.25 109 LEU A CA 1
ATOM 896 C C . LEU A 1 109 ? 2.414 1.027 -3.015 1.00 97.25 109 LEU A C 1
ATOM 898 O O . LEU A 1 109 ? 2.432 1.585 -1.921 1.00 97.25 109 LEU A O 1
ATOM 902 N N . ARG A 1 110 ? 2.322 1.723 -4.152 1.00 97.12 110 ARG A N 1
ATOM 903 C CA . ARG A 1 110 ? 2.179 3.187 -4.177 1.00 97.12 110 ARG A CA 1
ATOM 904 C C . ARG A 1 110 ? 0.852 3.650 -3.582 1.00 97.12 110 ARG A C 1
ATOM 906 O O . ARG A 1 110 ? 0.848 4.656 -2.878 1.00 97.12 110 ARG A O 1
ATOM 913 N N . LYS A 1 111 ? -0.245 2.917 -3.808 1.00 95.38 111 LYS A N 1
ATOM 914 C CA . LYS A 1 111 ? -1.536 3.195 -3.157 1.00 95.38 111 LYS A CA 1
ATOM 915 C C . LYS A 1 111 ? -1.449 3.046 -1.642 1.00 95.38 111 LYS A C 1
ATOM 917 O O . LYS A 1 111 ? -1.919 3.924 -0.930 1.00 95.38 111 LYS A O 1
ATOM 922 N N . GLU A 1 112 ? -0.809 1.987 -1.146 1.00 96.69 112 GLU A N 1
ATOM 923 C CA . GLU A 1 112 ? -0.592 1.793 0.297 1.0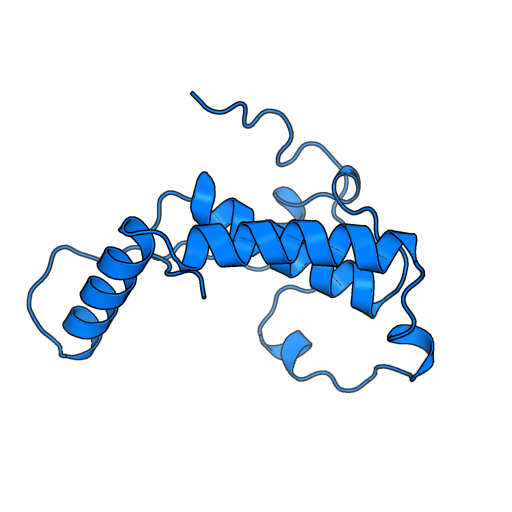0 96.69 112 GLU A CA 1
ATOM 924 C C . GLU A 1 112 ? 0.238 2.929 0.910 1.00 96.69 112 GLU A C 1
ATOM 926 O O . GLU A 1 112 ? -0.112 3.452 1.969 1.00 96.69 112 GLU A O 1
ATOM 931 N N . ILE A 1 113 ? 1.278 3.394 0.211 1.00 97.06 113 ILE A N 1
ATOM 932 C CA . ILE A 1 113 ? 2.056 4.568 0.635 1.00 97.06 113 ILE A CA 1
ATOM 933 C C . ILE A 1 113 ? 1.178 5.830 0.653 1.00 97.06 113 ILE A C 1
ATOM 935 O O . ILE A 1 113 ? 1.179 6.550 1.649 1.00 97.06 113 ILE A O 1
ATOM 939 N N . PHE A 1 114 ? 0.377 6.076 -0.388 1.00 95.94 114 PHE A N 1
ATOM 940 C CA . PHE A 1 114 ? -0.537 7.223 -0.429 1.00 95.94 114 PHE A CA 1
ATOM 941 C C . PHE A 1 114 ? -1.581 7.178 0.699 1.00 95.94 114 PHE A C 1
ATOM 943 O O . PHE A 1 114 ? -1.834 8.191 1.349 1.00 95.94 114 PHE A O 1
ATOM 950 N N . TRP A 1 115 ? -2.160 6.007 0.984 1.00 96.06 115 TRP A N 1
ATOM 951 C CA . TRP A 1 115 ? -3.059 5.822 2.128 1.00 96.06 115 TRP A CA 1
ATOM 952 C C . TRP A 1 115 ? -2.374 6.129 3.461 1.00 96.06 115 TRP A C 1
ATOM 954 O O . TRP A 1 115 ? -2.970 6.748 4.347 1.00 96.06 115 TRP A O 1
ATOM 964 N N . ALA A 1 116 ? -1.116 5.715 3.615 1.00 96.31 116 ALA A N 1
ATOM 965 C CA . ALA A 1 116 ? -0.349 5.985 4.819 1.00 96.31 116 ALA A CA 1
ATOM 966 C C . ALA A 1 116 ? -0.049 7.482 4.991 1.00 96.31 116 ALA A C 1
ATOM 968 O O . ALA A 1 116 ? -0.118 8.003 6.106 1.00 96.31 116 ALA A O 1
ATOM 969 N N . GLU A 1 117 ? 0.323 8.167 3.914 1.00 94.81 117 GLU A N 1
ATOM 970 C CA . GLU A 1 117 ? 0.902 9.511 3.971 1.00 94.81 117 GLU A CA 1
ATOM 971 C C . GLU A 1 117 ? -0.146 10.616 3.805 1.00 94.81 117 GLU A C 1
ATOM 973 O O . GLU A 1 117 ? -0.166 11.546 4.611 1.00 94.81 117 GLU A O 1
ATOM 978 N N . GLU A 1 118 ? -1.057 10.477 2.839 1.00 93.75 118 GLU A N 1
ATOM 979 C CA . GLU A 1 118 ? -1.853 11.597 2.318 1.00 93.75 118 GLU A CA 1
ATOM 980 C C . GLU A 1 118 ? -3.371 11.417 2.459 1.00 93.75 118 GLU A C 1
ATOM 982 O O . GLU A 1 118 ? -4.076 12.409 2.636 1.00 93.75 118 GLU A O 1
ATOM 987 N N . MET A 1 119 ? -3.903 10.185 2.421 1.00 94.75 119 MET A N 1
ATOM 988 C CA . MET A 1 119 ? -5.366 9.977 2.409 1.00 94.75 119 MET A CA 1
ATOM 989 C C . MET A 1 119 ? -6.069 10.556 3.646 1.00 94.75 119 MET A C 1
ATOM 991 O O . MET A 1 119 ? -7.209 11.010 3.568 1.00 94.75 119 MET A O 1
ATOM 995 N N . GLY A 1 120 ? -5.396 10.532 4.800 1.00 94.50 120 GLY A N 1
ATOM 996 C CA . GLY A 1 120 ? -5.925 11.103 6.041 1.00 94.50 120 GLY A CA 1
ATOM 997 C C . GLY A 1 120 ? -7.114 10.344 6.643 1.00 94.50 120 GLY A C 1
ATOM 998 O O . GLY A 1 120 ? -7.757 10.860 7.555 1.00 94.50 120 GLY A O 1
ATOM 999 N N . ASP A 1 121 ? -7.396 9.133 6.164 1.00 97.00 121 ASP A N 1
ATOM 1000 C CA . ASP A 1 121 ? -8.463 8.273 6.671 1.00 97.00 121 ASP A CA 1
ATOM 1001 C C . ASP A 1 121 ? -7.976 7.361 7.816 1.00 97.00 121 ASP A C 1
ATOM 1003 O O . ASP A 1 121 ? -6.882 7.537 8.370 1.00 97.00 121 ASP A O 1
ATOM 1007 N N . ASP A 1 122 ? -8.804 6.395 8.210 1.00 97.56 122 ASP A N 1
ATOM 1008 C CA . ASP A 1 122 ? -8.508 5.435 9.271 1.00 97.56 122 ASP A CA 1
ATOM 1009 C C . ASP A 1 122 ? -8.057 4.071 8.745 1.00 97.56 122 ASP A C 1
ATOM 1011 O O . ASP A 1 122 ? -7.956 3.130 9.535 1.00 97.56 122 ASP A O 1
ATOM 1015 N N . LYS A 1 123 ? -7.758 3.924 7.446 1.00 97.19 123 LYS A N 1
ATOM 1016 C CA . LYS A 1 123 ? -7.332 2.634 6.895 1.00 97.19 123 LYS A CA 1
ATOM 1017 C C . LYS A 1 123 ? -5.999 2.197 7.530 1.00 97.19 123 LYS A C 1
ATOM 1019 O O . LYS A 1 123 ? -5.029 2.970 7.527 1.00 97.19 123 LYS A O 1
ATOM 1024 N N . PRO A 1 124 ? -5.916 0.975 8.090 1.00 96.94 124 PRO A N 1
ATOM 1025 C CA . PRO A 1 124 ? -4.649 0.399 8.508 1.00 96.94 124 PRO A CA 1
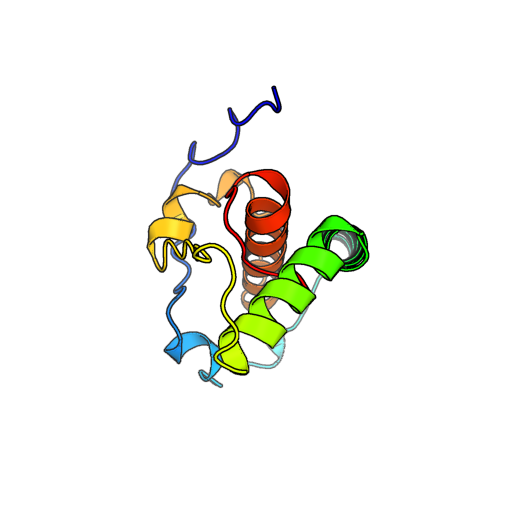ATOM 1026 C C . PRO A 1 124 ? -3.851 -0.083 7.287 1.00 96.94 124 PRO A C 1
ATOM 1028 O O . PRO A 1 124 ? -4.411 -0.585 6.310 1.00 96.94 124 PRO A O 1
ATOM 1031 N N . ILE A 1 125 ? -2.531 0.071 7.366 1.00 96.69 125 ILE A N 1
ATOM 1032 C CA . ILE A 1 125 ? -1.563 -0.483 6.411 1.00 96.69 125 ILE A CA 1
ATOM 1033 C C . ILE A 1 125 ? -0.923 -1.716 7.056 1.00 96.69 125 ILE A C 1
ATOM 1035 O O . ILE A 1 125 ? -0.627 -1.685 8.260 1.00 96.69 125 ILE A O 1
ATOM 1039 N N . GLU A 1 126 ? -0.729 -2.776 6.269 1.00 84.75 126 GLU A N 1
ATOM 1040 C CA . GLU A 1 126 ? -0.198 -4.082 6.693 1.00 84.75 126 GLU A CA 1
ATOM 1041 C C . GLU A 1 126 ? 0.972 -4.542 5.820 1.00 84.75 126 GLU A C 1
ATOM 1043 O O . GLU A 1 126 ? 0.956 -4.253 4.601 1.00 84.75 126 GLU A O 1
#

Sequence (126 aa):
MIDTTDYGRGPSPHIDHSALWRIQTGYRLDDVTASHREREVLRCLAEKVAAHAASPRMAERRELWRRHNQLERTRPLILCDPENGWNEIITERQLQCQGTVTRRWEAELRKEIFWAEEMGDDKPIE